Protein AF-A0A9X2YWJ7-F1 (afdb_monomer_lite)

Sequence (138 aa):
MFVALGVEVVLASLAFVYVRRLLALRALPGAEELNSYQKALRKLRKNEPMTDDEVNLARRIIDIRRSPLAYTVPLAFMTMGIFYVLGSLEYLHGHQASERTFLGFIPMFTATNLIIQMRKTARLKKRLPKQAALQPVA

Organism: NCBI:txid368477

Foldseek 3Di:
DVVLVVLLVVLVVLLVVLVVVVVPDDDAPQNPDDCLLVVLLVCLVVVHADDPSSLVSLVVLLVSLPDPSNLSVLVSLQSQLVCQLVVQVVVCVPPDDDPSSNPSVVSNVVSVVSNVVSVVSNVSVVSSVVNVVPDPDD

Radius of gyration: 20.08 Å; chains: 1; bounding box: 50×25×56 Å

Structure (mmCIF, N/CA/C/O backbone):
data_AF-A0A9X2YWJ7-F1
#
_entry.id   AF-A0A9X2YWJ7-F1
#
loop_
_atom_site.group_PDB
_atom_site.id
_atom_site.type_symbol
_atom_site.label_atom_id
_atom_site.label_alt_id
_atom_site.label_comp_id
_atom_site.label_asym_id
_atom_site.label_entity_id
_atom_site.label_seq_id
_atom_site.pdbx_PDB_ins_code
_atom_site.Cartn_x
_atom_site.Cartn_y
_atom_site.Cartn_z
_atom_site.occupancy
_atom_site.B_iso_or_equiv
_atom_site.auth_seq_id
_atom_site.auth_comp_id
_atom_site.auth_asym_id
_atom_site.auth_atom_id
_atom_site.pdbx_PDB_model_num
ATOM 1 N N . MET A 1 1 ? 12.544 -8.608 -20.339 1.00 71.31 1 MET A N 1
ATOM 2 C CA . MET A 1 1 ? 11.217 -8.010 -20.638 1.00 71.31 1 MET A CA 1
ATOM 3 C C . MET A 1 1 ? 10.023 -8.897 -20.245 1.00 71.31 1 MET A C 1
ATOM 5 O O . MET A 1 1 ? 9.182 -8.431 -19.489 1.00 71.31 1 MET A O 1
ATOM 9 N N . PHE A 1 2 ? 9.932 -10.167 -20.666 1.00 83.69 2 PHE A N 1
ATOM 10 C CA . PHE A 1 2 ? 8.768 -11.027 -20.350 1.00 83.69 2 PHE A CA 1
ATOM 11 C C . PHE A 1 2 ? 8.549 -11.317 -18.857 1.00 83.69 2 PHE A C 1
ATOM 13 O O . PHE A 1 2 ? 7.410 -11.359 -18.405 1.00 83.69 2 PHE A O 1
ATOM 20 N N . VAL A 1 3 ? 9.623 -11.457 -18.074 1.00 86.19 3 VAL A N 1
ATOM 21 C CA . VAL A 1 3 ? 9.522 -11.625 -16.612 1.00 86.19 3 VAL A CA 1
ATOM 22 C C . VAL A 1 3 ? 8.875 -10.400 -15.962 1.00 86.19 3 VAL A C 1
ATOM 24 O O . VAL A 1 3 ? 7.996 -10.547 -15.120 1.00 86.19 3 VAL A O 1
ATOM 27 N N . ALA A 1 4 ? 9.260 -9.198 -16.399 1.00 86.25 4 ALA A N 1
ATOM 28 C CA . ALA A 1 4 ? 8.686 -7.949 -15.907 1.00 86.25 4 ALA A CA 1
ATOM 29 C C . ALA A 1 4 ? 7.185 -7.864 -16.200 1.00 86.25 4 ALA A C 1
ATOM 31 O O . ALA A 1 4 ? 6.395 -7.602 -15.298 1.00 86.25 4 ALA A O 1
ATOM 32 N N . LEU A 1 5 ? 6.796 -8.179 -17.440 1.00 90.19 5 LEU A N 1
ATOM 33 C CA . LEU A 1 5 ? 5.394 -8.260 -17.845 1.00 90.19 5 LEU A CA 1
ATOM 34 C C . LEU A 1 5 ? 4.619 -9.269 -16.983 1.00 90.19 5 LEU A C 1
ATOM 36 O O . LEU A 1 5 ? 3.547 -8.950 -16.481 1.00 90.19 5 LEU A O 1
ATOM 40 N N . GLY A 1 6 ? 5.167 -10.471 -16.785 1.00 94.62 6 GLY A N 1
ATOM 41 C CA . GLY A 1 6 ? 4.528 -11.517 -15.986 1.00 94.62 6 GLY A CA 1
ATOM 42 C C . GLY A 1 6 ? 4.296 -11.092 -14.535 1.00 94.62 6 GLY A C 1
ATOM 43 O O . GLY A 1 6 ? 3.194 -11.261 -14.015 1.00 94.62 6 GLY A O 1
ATOM 44 N N . VAL A 1 7 ? 5.302 -10.483 -13.898 1.00 94.12 7 VAL A N 1
ATOM 45 C CA . VAL A 1 7 ? 5.178 -9.937 -12.536 1.00 94.12 7 VAL A CA 1
ATOM 46 C C . VAL A 1 7 ? 4.097 -8.860 -12.480 1.00 94.12 7 VAL A C 1
ATOM 48 O O . VAL A 1 7 ? 3.239 -8.901 -11.598 1.00 94.12 7 VAL A O 1
ATOM 51 N N . GLU A 1 8 ? 4.096 -7.933 -13.437 1.00 93.50 8 GLU A N 1
ATOM 52 C CA . GLU A 1 8 ? 3.146 -6.822 -13.456 1.00 93.50 8 GLU A CA 1
ATOM 53 C C . GLU A 1 8 ? 1.705 -7.304 -13.664 1.00 93.50 8 GLU A C 1
ATOM 55 O O . GLU A 1 8 ? 0.801 -6.875 -12.951 1.00 93.50 8 GLU A O 1
ATOM 60 N N . VAL A 1 9 ? 1.482 -8.274 -14.557 1.00 95.69 9 VAL A N 1
ATOM 61 C CA . VAL A 1 9 ? 0.160 -8.885 -14.773 1.00 95.69 9 VAL A CA 1
ATOM 62 C C . VAL A 1 9 ? -0.352 -9.562 -13.502 1.00 95.69 9 VAL A C 1
ATOM 64 O O . VAL A 1 9 ? -1.527 -9.410 -13.153 1.00 95.69 9 VAL A O 1
ATOM 67 N N . VAL A 1 10 ? 0.509 -10.278 -12.775 1.00 96.69 10 VAL A N 1
ATOM 68 C CA . VAL A 1 10 ? 0.134 -10.917 -11.505 1.00 96.69 10 VAL A CA 1
ATOM 69 C C . VAL A 1 10 ? -0.226 -9.863 -10.455 1.00 96.69 10 VAL A C 1
ATOM 71 O O . VAL A 1 10 ? -1.282 -9.961 -9.826 1.00 96.69 10 VAL A O 1
ATOM 74 N N . LEU A 1 11 ? 0.603 -8.830 -10.282 1.00 95.88 11 LEU A N 1
ATOM 75 C CA . LEU A 1 11 ? 0.350 -7.761 -9.312 1.00 95.88 11 LEU A CA 1
ATOM 76 C C . LEU A 1 11 ? -0.925 -6.980 -9.640 1.00 95.88 11 LEU A C 1
ATOM 78 O O . LEU A 1 11 ? -1.750 -6.769 -8.747 1.00 95.88 11 LEU A O 1
ATOM 82 N N . ALA A 1 12 ? -1.128 -6.628 -10.911 1.00 93.38 12 ALA A N 1
ATOM 83 C CA . ALA A 1 12 ? -2.327 -5.956 -11.395 1.00 93.38 12 ALA A CA 1
ATOM 84 C C . ALA A 1 12 ? -3.582 -6.812 -11.179 1.00 93.38 12 ALA A C 1
ATOM 86 O O . ALA A 1 12 ? -4.596 -6.306 -10.698 1.00 93.38 12 ALA A O 1
ATOM 87 N N . SER A 1 13 ? -3.510 -8.120 -11.441 1.00 96.50 13 SER A N 1
ATOM 88 C CA . SER A 1 13 ? -4.626 -9.047 -11.207 1.00 96.50 13 SER A CA 1
ATOM 89 C C . SER A 1 13 ? -4.993 -9.128 -9.724 1.00 96.50 13 SER A C 1
ATOM 91 O O . SER A 1 13 ? -6.165 -9.027 -9.354 1.00 96.50 13 SER A O 1
ATOM 93 N N . LEU A 1 14 ? -3.999 -9.246 -8.839 1.00 96.44 14 LEU A N 1
ATOM 94 C CA . LEU A 1 14 ? -4.235 -9.271 -7.394 1.00 96.44 14 LEU A CA 1
ATOM 95 C C . LEU A 1 14 ? -4.768 -7.928 -6.875 1.00 96.44 14 LEU A C 1
ATOM 97 O O . LEU A 1 14 ? -5.662 -7.907 -6.026 1.00 96.44 14 LEU A O 1
ATOM 101 N N . ALA A 1 15 ? -4.250 -6.807 -7.386 1.00 93.31 15 ALA A N 1
ATOM 102 C CA . ALA A 1 15 ? -4.750 -5.467 -7.089 1.00 93.31 15 ALA A CA 1
ATOM 103 C C . ALA A 1 15 ? -6.203 -5.290 -7.549 1.00 93.31 15 ALA A C 1
ATOM 105 O O . ALA A 1 15 ? -7.024 -4.771 -6.795 1.00 93.31 15 ALA A O 1
ATOM 106 N N . PHE A 1 16 ? -6.554 -5.785 -8.736 1.00 94.56 16 PHE A N 1
ATOM 107 C CA . PHE A 1 16 ? -7.921 -5.764 -9.242 1.00 94.56 16 PHE A CA 1
ATOM 108 C C . PHE A 1 16 ? -8.873 -6.536 -8.323 1.00 94.56 16 PHE A C 1
ATOM 110 O O . PHE A 1 16 ? -9.903 -6.004 -7.903 1.00 94.56 16 PHE A O 1
ATOM 117 N N . VAL A 1 17 ? -8.504 -7.759 -7.926 1.00 95.56 17 VAL A N 1
ATOM 118 C CA . VAL A 1 17 ? -9.283 -8.555 -6.963 1.00 95.56 17 VAL A CA 1
ATOM 119 C C . VAL A 1 17 ? -9.430 -7.817 -5.632 1.00 95.56 17 VAL A C 1
ATOM 121 O O . VAL A 1 17 ? -10.519 -7.784 -5.056 1.00 95.56 17 VAL A O 1
ATOM 124 N N . TYR A 1 18 ? -8.358 -7.194 -5.141 1.00 92.94 18 TYR A N 1
ATOM 125 C CA . TYR A 1 18 ? -8.386 -6.409 -3.911 1.00 92.94 18 TYR A CA 1
ATOM 126 C C . TYR A 1 18 ? -9.345 -5.215 -3.998 1.00 92.94 18 TYR A C 1
ATOM 128 O O . TYR A 1 18 ? -10.177 -5.037 -3.108 1.00 92.94 18 TYR A O 1
ATOM 136 N N . VAL A 1 19 ? -9.283 -4.435 -5.079 1.00 92.12 19 VAL A N 1
ATOM 137 C CA . VAL A 1 19 ? -10.173 -3.288 -5.302 1.00 92.12 19 VAL A CA 1
ATOM 138 C C . VAL A 1 19 ? -11.623 -3.747 -5.429 1.00 92.12 19 VAL A C 1
ATOM 140 O O . VAL A 1 19 ? -12.500 -3.163 -4.804 1.00 92.12 19 VAL A O 1
ATOM 143 N N . ARG A 1 20 ? -11.894 -4.841 -6.148 1.00 94.00 20 ARG A N 1
ATOM 144 C CA . ARG A 1 20 ? -13.242 -5.427 -6.238 1.00 94.00 20 ARG A CA 1
ATOM 145 C C . ARG A 1 20 ? -13.789 -5.817 -4.865 1.00 94.00 20 ARG A C 1
ATOM 147 O O . ARG A 1 20 ? -14.935 -5.501 -4.557 1.00 94.00 20 ARG A O 1
ATOM 154 N N . ARG A 1 21 ? -12.966 -6.441 -4.014 1.00 91.56 21 ARG A N 1
ATOM 155 C CA . ARG A 1 21 ? -13.335 -6.742 -2.619 1.00 91.56 21 ARG A CA 1
ATOM 156 C C . ARG A 1 21 ? -13.592 -5.469 -1.8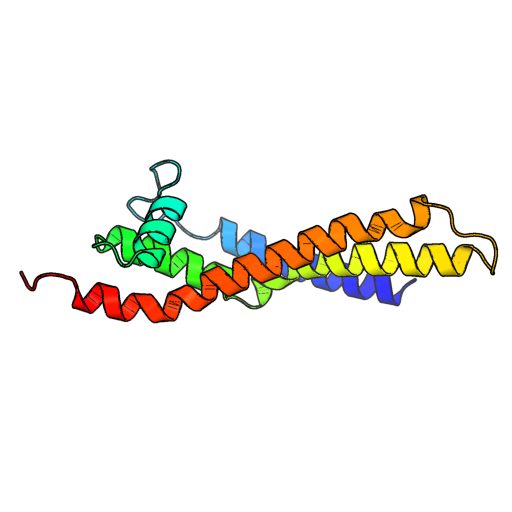13 1.00 91.56 21 ARG A C 1
ATOM 158 O O . ARG A 1 21 ? -14.513 -5.447 -1.005 1.00 91.56 21 ARG A O 1
ATOM 165 N N . LEU A 1 22 ? -12.806 -4.418 -2.044 1.00 89.19 22 LEU A N 1
ATOM 166 C CA . LEU A 1 22 ? -12.968 -3.128 -1.378 1.00 89.19 22 LEU A CA 1
ATOM 167 C C . LEU A 1 22 ? -14.252 -2.402 -1.797 1.00 89.19 22 LEU A C 1
ATOM 169 O O . LEU A 1 22 ? -14.880 -1.760 -0.967 1.00 89.19 22 LEU A O 1
ATOM 173 N N . LEU A 1 23 ? -14.663 -2.525 -3.057 1.00 89.38 23 LEU A N 1
ATOM 174 C CA . LEU A 1 23 ? -15.910 -1.943 -3.558 1.00 89.38 23 LEU A CA 1
ATOM 175 C C . LEU A 1 23 ? -17.149 -2.723 -3.096 1.00 89.38 23 LEU A C 1
ATOM 177 O O . LEU A 1 23 ? -18.208 -2.137 -2.916 1.00 89.38 23 LEU A O 1
ATOM 181 N N . ALA A 1 24 ? -17.019 -4.031 -2.862 1.00 89.44 24 ALA A N 1
ATOM 182 C CA . ALA A 1 24 ? -18.101 -4.867 -2.336 1.00 89.44 24 ALA A CA 1
ATOM 183 C C . ALA A 1 24 ? -18.347 -4.683 -0.821 1.00 89.44 24 ALA A C 1
ATOM 185 O O . ALA A 1 24 ? -19.307 -5.216 -0.265 1.00 89.44 24 ALA A O 1
ATOM 186 N N . LEU A 1 25 ? -17.470 -3.959 -0.126 1.00 85.50 25 LEU A N 1
ATOM 187 C CA . LEU A 1 25 ? -17.546 -3.738 1.314 1.00 85.50 25 LEU A CA 1
ATOM 188 C C . LEU A 1 25 ? -18.679 -2.746 1.652 1.00 85.50 25 LEU A C 1
ATOM 190 O O . LEU A 1 25 ? -18.585 -1.557 1.369 1.00 85.50 25 LEU A O 1
ATOM 194 N N . ARG A 1 26 ? -19.723 -3.218 2.349 1.00 79.88 26 ARG A N 1
ATOM 195 C CA . ARG A 1 26 ? -20.898 -2.419 2.769 1.00 79.88 26 ARG A CA 1
ATOM 196 C C . ARG A 1 26 ? -20.521 -1.161 3.570 1.00 79.88 26 ARG A C 1
ATOM 198 O O . ARG A 1 26 ? -19.595 -1.219 4.375 1.00 79.88 26 ARG A O 1
ATOM 205 N N . ALA A 1 27 ? -21.205 -0.032 3.398 1.00 74.00 27 ALA A N 1
ATOM 206 C CA . ALA A 1 27 ? -20.966 1.145 4.241 1.00 74.00 27 ALA A CA 1
ATOM 207 C C . ALA A 1 27 ? -21.246 0.821 5.726 1.00 74.00 27 ALA A C 1
ATOM 209 O O . ALA A 1 27 ? -22.190 0.091 6.030 1.00 74.00 27 ALA A O 1
ATOM 210 N N . LEU A 1 28 ? -20.392 1.305 6.634 1.00 74.06 28 LEU A N 1
ATOM 211 C CA . LEU A 1 28 ? -20.628 1.199 8.080 1.00 74.06 28 LEU A CA 1
ATOM 212 C C . LEU A 1 28 ? -21.486 2.387 8.552 1.00 74.06 28 LEU A C 1
ATOM 214 O O . LEU A 1 28 ? -21.349 3.467 7.973 1.00 74.06 28 LEU A O 1
ATOM 218 N N . PRO A 1 29 ? -22.289 2.231 9.620 1.00 67.38 29 PRO A N 1
ATOM 219 C CA . PRO A 1 29 ? -22.915 3.363 10.305 1.00 67.38 29 PRO A CA 1
ATOM 220 C C . PRO A 1 29 ? -21.865 4.426 10.673 1.00 67.38 29 PRO A C 1
ATOM 222 O O . P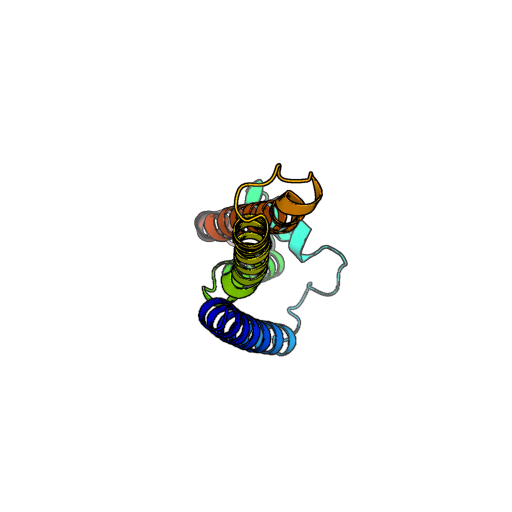RO A 1 29 ? -20.751 4.086 11.077 1.00 67.38 29 PRO A O 1
ATOM 225 N N . GLY A 1 30 ? -22.176 5.706 10.450 1.00 63.81 30 GLY A N 1
ATOM 226 C CA . GLY A 1 30 ? -21.247 6.821 10.692 1.00 63.81 30 GLY A CA 1
ATOM 227 C C . GLY A 1 30 ? -20.159 7.027 9.623 1.00 63.81 30 GLY A C 1
ATOM 228 O O . GLY A 1 30 ? -19.358 7.953 9.738 1.00 63.81 30 GLY A O 1
ATOM 229 N N . ALA A 1 31 ? -20.121 6.210 8.561 1.00 67.44 31 ALA A N 1
ATOM 230 C CA . ALA A 1 31 ? -19.211 6.411 7.425 1.00 67.44 31 ALA A CA 1
ATOM 231 C C . ALA A 1 31 ? -19.668 7.518 6.451 1.00 67.44 31 ALA A C 1
ATOM 233 O O . ALA A 1 31 ? -18.906 7.886 5.558 1.00 67.44 31 ALA A O 1
ATOM 234 N N . GLU A 1 32 ? -20.894 8.021 6.611 1.00 69.75 32 GLU A N 1
ATOM 235 C CA . GLU A 1 32 ? -21.536 9.012 5.735 1.00 69.75 32 GLU A CA 1
ATOM 236 C C . GLU A 1 32 ? -20.935 10.416 5.892 1.00 69.75 32 GLU A C 1
ATOM 238 O O . GLU A 1 32 ? -20.898 11.186 4.933 1.00 69.75 32 GLU A O 1
ATOM 243 N N . GLU A 1 33 ? -20.389 10.735 7.071 1.00 74.44 33 GLU A N 1
ATOM 244 C CA . GLU A 1 33 ? -19.667 11.988 7.275 1.00 74.44 33 GLU A CA 1
ATOM 245 C C . GLU A 1 33 ? -18.344 11.997 6.500 1.00 74.44 33 GLU A C 1
ATOM 247 O O . GLU A 1 33 ? -17.497 11.097 6.622 1.00 74.44 33 GLU A O 1
ATOM 252 N N . LEU A 1 34 ? -18.122 13.082 5.755 1.00 67.69 34 LEU A N 1
ATOM 253 C CA . LEU A 1 34 ? -16.856 13.351 5.087 1.00 67.69 34 LEU A CA 1
ATOM 254 C C . LEU A 1 34 ? -15.720 13.329 6.128 1.00 67.69 34 LEU A C 1
ATOM 256 O O . LEU A 1 34 ? -15.765 14.030 7.135 1.00 67.69 34 LEU A O 1
ATOM 260 N N . ASN A 1 35 ? -14.674 12.541 5.878 1.00 78.88 35 ASN A N 1
ATOM 261 C CA . ASN A 1 35 ? -13.518 12.361 6.772 1.00 78.88 35 ASN A CA 1
ATOM 262 C C . ASN A 1 35 ? -13.772 11.604 8.093 1.00 78.88 35 ASN A C 1
ATOM 264 O O . ASN A 1 35 ? -12.847 11.532 8.910 1.00 78.88 35 ASN A O 1
ATOM 268 N N . SER A 1 36 ? -14.933 1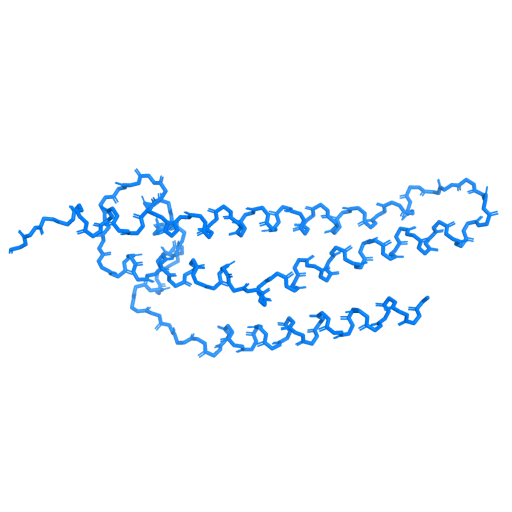0.971 8.292 1.00 83.19 36 SER A N 1
ATOM 269 C CA . SER A 1 36 ? -15.238 10.099 9.450 1.00 83.19 36 SER A CA 1
ATOM 270 C C . SER A 1 36 ? -14.095 9.123 9.776 1.00 83.19 36 SER A C 1
ATOM 272 O O . SER A 1 36 ? -13.562 9.075 10.887 1.00 83.19 36 SER A O 1
ATOM 274 N N . TYR A 1 37 ? -13.607 8.433 8.749 1.00 84.38 37 TYR A N 1
ATOM 275 C CA . TYR A 1 37 ? -12.465 7.524 8.800 1.00 84.38 37 TYR A CA 1
ATOM 276 C C . TYR A 1 37 ? -11.152 8.182 9.264 1.00 84.38 37 TYR A C 1
ATOM 278 O O . TYR A 1 37 ? -10.400 7.604 10.054 1.00 84.38 37 TYR A O 1
ATOM 286 N N . GLN A 1 38 ? -10.852 9.397 8.797 1.00 86.56 38 GLN A N 1
ATOM 287 C CA . GLN A 1 38 ? -9.636 10.118 9.192 1.00 86.56 38 GLN A CA 1
ATOM 288 C C . GLN A 1 38 ? -9.732 10.631 10.633 1.00 86.56 38 GLN A C 1
ATOM 290 O O . GLN A 1 38 ? -8.752 10.549 11.380 1.00 86.56 38 GLN A O 1
ATOM 295 N N . LYS A 1 39 ? -10.914 11.116 11.033 1.00 88.69 39 LYS A N 1
ATOM 296 C CA . LYS A 1 39 ? -11.217 11.570 12.394 1.00 88.69 39 LYS A CA 1
ATOM 297 C C . LYS A 1 39 ? -11.060 10.423 13.390 1.00 88.69 39 LYS A C 1
ATOM 299 O O . LYS A 1 39 ? -10.306 10.567 14.351 1.00 88.69 39 LYS A O 1
ATOM 304 N N . ALA A 1 40 ? -11.640 9.259 13.094 1.00 89.31 40 ALA A N 1
ATOM 305 C CA . ALA A 1 40 ? -11.505 8.058 13.913 1.00 89.31 40 ALA A CA 1
ATOM 306 C C . ALA A 1 40 ? -10.035 7.618 14.065 1.00 89.31 40 ALA A C 1
ATOM 308 O O . ALA A 1 40 ? -9.561 7.376 15.175 1.00 89.31 40 ALA A O 1
ATOM 309 N N . LEU A 1 41 ? -9.252 7.599 12.975 1.00 91.06 41 LEU A N 1
ATOM 310 C CA . LEU A 1 41 ? -7.819 7.280 13.055 1.00 91.06 41 LEU A CA 1
ATOM 311 C C . LEU A 1 41 ? -7.009 8.319 13.840 1.00 91.06 41 LEU A C 1
ATOM 313 O O . LEU A 1 41 ? -6.038 7.958 14.509 1.00 91.06 41 LEU A O 1
ATOM 317 N N . ARG A 1 42 ? -7.366 9.605 13.751 1.00 91.25 42 ARG A N 1
ATOM 318 C CA . ARG A 1 42 ? -6.712 10.680 14.509 1.00 91.25 42 ARG A CA 1
ATOM 319 C C . ARG A 1 42 ? -6.993 10.542 16.003 1.00 91.25 42 ARG A C 1
ATOM 321 O O . ARG A 1 42 ? -6.032 10.580 16.771 1.00 91.25 42 ARG A O 1
ATOM 328 N N . LYS A 1 43 ? -8.253 10.321 16.390 1.00 88.88 43 LYS A N 1
ATOM 329 C CA . LYS A 1 43 ? -8.647 10.054 17.781 1.00 88.88 43 LYS A CA 1
ATOM 330 C C . LYS A 1 43 ? -7.913 8.833 18.335 1.00 88.88 43 LYS A C 1
ATOM 332 O O . LYS A 1 43 ? -7.212 8.937 19.341 1.00 88.88 43 LYS A O 1
ATOM 337 N N . LEU A 1 44 ? -7.905 7.727 17.584 1.00 91.31 44 LEU A N 1
ATOM 338 C CA . LEU A 1 44 ? -7.182 6.505 17.954 1.00 91.31 44 LEU A CA 1
ATOM 339 C C . LEU A 1 44 ? -5.664 6.733 18.093 1.00 91.31 44 LEU A C 1
ATOM 341 O O . LEU A 1 44 ? -5.000 6.154 18.957 1.00 91.31 44 LEU A O 1
ATOM 345 N N . ARG A 1 45 ? -5.075 7.598 17.257 1.00 89.00 45 ARG A N 1
ATOM 346 C CA . ARG A 1 45 ? -3.655 7.977 17.356 1.00 89.00 45 ARG A CA 1
ATOM 347 C C . ARG A 1 45 ? -3.365 8.859 18.573 1.00 89.00 45 ARG A C 1
ATOM 349 O O . ARG A 1 45 ? -2.244 8.823 19.076 1.00 89.00 45 ARG A O 1
ATOM 356 N N . LYS A 1 46 ? -4.328 9.634 19.052 1.00 89.69 46 LYS A N 1
ATOM 357 C CA . LYS A 1 46 ? -4.166 10.470 20.247 1.00 89.69 46 LYS A CA 1
ATOM 358 C C . LYS A 1 46 ? -4.618 9.783 21.539 1.00 89.69 46 LYS A C 1
ATOM 360 O O . LYS A 1 46 ? -4.315 10.278 22.613 1.00 89.69 46 LYS A O 1
ATOM 365 N N . ASN A 1 47 ? -5.230 8.603 21.434 1.00 84.81 47 ASN A N 1
ATOM 366 C CA . ASN A 1 47 ? -5.928 7.928 22.530 1.00 84.81 47 ASN A CA 1
ATOM 367 C C . ASN A 1 47 ? -7.047 8.791 23.140 1.00 84.81 47 ASN A C 1
ATOM 369 O O . ASN A 1 47 ? -7.298 8.711 24.336 1.00 84.81 47 ASN A O 1
ATOM 373 N N . GLU A 1 48 ? -7.694 9.616 22.318 1.00 86.31 48 GLU A N 1
ATOM 374 C CA . GLU A 1 48 ? -8.897 10.350 22.720 1.00 86.31 48 GLU A CA 1
ATOM 375 C C . GLU A 1 48 ? -10.068 9.364 22.898 1.00 86.31 48 GLU A C 1
ATOM 377 O O . GLU A 1 48 ? -10.045 8.313 22.251 1.00 86.31 48 GLU A O 1
ATOM 382 N N . PRO A 1 49 ? -11.068 9.674 23.744 1.00 83.31 49 PRO A N 1
ATOM 383 C CA . PRO A 1 49 ? -12.269 8.853 23.880 1.00 83.31 49 PRO A CA 1
ATOM 384 C C . PRO A 1 49 ? -13.032 8.782 22.548 1.00 83.31 49 PRO A C 1
ATOM 386 O O . PRO A 1 49 ? -13.181 9.783 21.836 1.00 83.31 49 PRO A O 1
ATOM 389 N N . MET A 1 50 ? -13.488 7.580 22.203 1.00 84.88 50 MET A N 1
ATOM 390 C CA . MET A 1 50 ? -14.154 7.259 20.939 1.00 84.88 50 MET A CA 1
ATOM 391 C C . MET A 1 50 ? -15.465 6.525 21.204 1.00 84.88 50 MET A C 1
ATOM 393 O O . MET A 1 50 ? -15.550 5.739 22.146 1.00 84.88 50 MET A O 1
ATOM 397 N N . THR A 1 51 ? -16.461 6.751 20.351 1.00 86.38 51 THR A N 1
ATOM 398 C CA . THR A 1 51 ? -17.697 5.953 20.359 1.00 86.38 51 THR A CA 1
ATOM 399 C C . THR A 1 51 ? -17.466 4.581 19.720 1.00 86.38 51 THR A C 1
ATOM 401 O O . THR A 1 51 ? -16.489 4.386 18.987 1.00 86.38 51 THR A O 1
ATOM 404 N N . ASP A 1 52 ? -18.368 3.624 19.951 1.00 85.31 52 ASP A N 1
ATOM 405 C CA . ASP A 1 52 ? -18.269 2.282 19.358 1.00 85.31 52 ASP A CA 1
ATOM 406 C C . ASP A 1 52 ? -18.245 2.314 17.825 1.00 85.31 52 ASP A C 1
ATOM 408 O O . ASP A 1 52 ? -17.454 1.604 17.195 1.00 85.31 52 ASP A O 1
ATOM 412 N N . ASP A 1 53 ? -19.028 3.203 17.212 1.00 85.81 53 ASP A N 1
ATOM 413 C CA . ASP A 1 53 ? -19.019 3.418 15.763 1.00 85.81 53 ASP A CA 1
ATOM 414 C C . ASP A 1 53 ? -17.649 3.896 15.271 1.00 85.81 53 ASP A C 1
A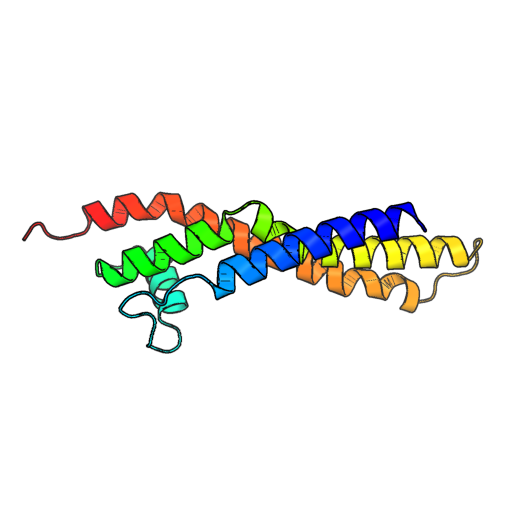TOM 416 O O . ASP A 1 53 ? -17.100 3.355 14.308 1.00 85.81 53 ASP A O 1
ATOM 420 N N . GLU A 1 54 ? -17.027 4.854 15.966 1.00 86.50 54 GLU A N 1
ATOM 421 C CA . GLU A 1 54 ? -15.690 5.346 15.623 1.00 86.50 54 GLU A CA 1
ATOM 422 C C . GLU A 1 54 ? -14.621 4.249 15.774 1.00 86.50 54 GLU A C 1
ATOM 424 O O . GLU A 1 54 ? -13.701 4.151 14.951 1.00 86.50 54 GLU A O 1
ATOM 429 N N . VAL A 1 55 ? -14.739 3.389 16.791 1.00 89.06 55 VAL A N 1
ATOM 430 C CA . VAL A 1 55 ? -13.848 2.234 16.983 1.00 89.06 55 VAL A CA 1
ATOM 431 C C . VAL A 1 55 ? -14.020 1.220 15.849 1.00 89.06 55 VAL A C 1
ATOM 433 O O . VAL A 1 55 ? -13.019 0.729 15.313 1.00 89.06 55 VAL A O 1
ATOM 436 N N . ASN A 1 56 ? -15.256 0.939 15.435 1.00 89.12 56 ASN A N 1
ATOM 437 C CA . ASN A 1 56 ? -15.565 0.034 14.327 1.00 89.12 56 ASN A CA 1
ATOM 438 C C . ASN A 1 56 ? -15.059 0.577 12.983 1.00 89.12 56 ASN A C 1
ATOM 440 O O . ASN A 1 56 ? -14.429 -0.159 12.213 1.00 89.12 56 ASN A O 1
ATOM 444 N N . LEU A 1 57 ? -15.232 1.879 12.730 1.00 88.62 57 LEU A N 1
ATOM 445 C CA . LEU A 1 57 ? -14.678 2.566 11.561 1.00 88.62 57 LEU A CA 1
ATOM 446 C C . LEU A 1 57 ? -13.147 2.459 11.529 1.00 88.62 57 LEU A C 1
ATOM 448 O O . LEU A 1 57 ? -12.572 2.072 10.506 1.00 88.62 57 LEU A O 1
ATOM 452 N N . ALA A 1 58 ? -12.471 2.743 12.648 1.00 91.00 58 ALA A N 1
ATOM 453 C CA . ALA A 1 58 ? -11.016 2.652 12.734 1.00 91.00 58 ALA A CA 1
ATOM 454 C C . ALA A 1 58 ? -10.514 1.211 12.551 1.00 91.00 58 ALA A C 1
ATOM 456 O O . ALA A 1 58 ? -9.557 0.981 11.804 1.00 91.00 58 ALA A O 1
ATOM 457 N N . ARG A 1 59 ? -11.174 0.232 13.186 1.00 91.75 59 ARG A N 1
ATOM 458 C CA . ARG A 1 59 ? -10.860 -1.196 13.047 1.00 91.75 59 ARG A CA 1
ATOM 459 C C . ARG A 1 59 ? -10.956 -1.639 11.592 1.00 91.75 59 ARG A C 1
ATOM 461 O O . ARG A 1 59 ? -10.019 -2.256 11.090 1.00 91.75 59 ARG A O 1
ATOM 468 N N . ARG A 1 60 ? -12.017 -1.242 10.888 1.00 90.38 60 ARG A N 1
ATOM 469 C CA . ARG A 1 60 ? -12.205 -1.592 9.480 1.00 90.38 60 ARG A CA 1
ATOM 470 C C . ARG A 1 60 ? -11.077 -1.081 8.589 1.00 90.38 60 ARG A C 1
ATOM 472 O O . ARG A 1 60 ? -10.540 -1.854 7.798 1.00 90.38 60 ARG A O 1
ATOM 479 N N . ILE A 1 61 ? -10.675 0.188 8.719 1.00 90.69 61 ILE A N 1
ATOM 480 C CA . ILE A 1 61 ? -9.547 0.713 7.928 1.00 90.69 61 ILE A CA 1
ATOM 481 C C . ILE A 1 61 ? -8.259 -0.042 8.257 1.00 90.69 61 ILE A C 1
ATOM 483 O O . ILE A 1 61 ? -7.473 -0.341 7.358 1.00 90.69 61 ILE A O 1
ATOM 487 N N . ILE A 1 62 ? -8.015 -0.326 9.538 1.00 92.94 62 ILE A N 1
ATOM 488 C CA . ILE A 1 62 ? -6.826 -1.058 9.980 1.00 92.94 62 ILE A CA 1
ATOM 489 C C . ILE A 1 62 ? -6.791 -2.445 9.339 1.00 92.94 62 ILE A C 1
ATOM 491 O O . ILE A 1 62 ? -5.744 -2.831 8.819 1.00 92.94 62 ILE A O 1
ATOM 495 N N . ASP A 1 63 ? -7.912 -3.164 9.325 1.00 91.88 63 ASP A N 1
ATOM 496 C CA . ASP A 1 63 ? -7.999 -4.497 8.730 1.00 91.88 63 ASP A CA 1
ATOM 497 C C . ASP A 1 63 ? -7.804 -4.455 7.208 1.00 91.88 63 ASP A C 1
ATOM 499 O O . ASP A 1 63 ? -7.013 -5.235 6.673 1.00 91.88 63 ASP A O 1
ATOM 503 N N . ILE A 1 64 ? -8.399 -3.470 6.523 1.00 91.06 64 ILE A N 1
ATOM 504 C CA . ILE A 1 64 ? -8.168 -3.215 5.090 1.00 91.06 64 ILE A CA 1
ATOM 505 C C . ILE A 1 64 ? -6.673 -2.977 4.820 1.00 91.06 64 ILE A C 1
ATOM 507 O O . ILE A 1 64 ? -6.070 -3.646 3.985 1.00 91.06 64 ILE A O 1
ATOM 511 N N . ARG A 1 65 ? -6.037 -2.063 5.564 1.00 91.25 65 ARG A N 1
ATOM 512 C CA . ARG A 1 65 ? -4.623 -1.669 5.383 1.00 91.25 65 ARG A CA 1
ATOM 513 C C . ARG A 1 65 ? -3.627 -2.754 5.804 1.00 91.25 65 ARG A C 1
ATOM 515 O O . ARG A 1 65 ? -2.461 -2.694 5.412 1.00 91.25 65 ARG A O 1
ATOM 522 N N . ARG A 1 66 ? -4.050 -3.712 6.631 1.00 93.06 66 ARG A N 1
ATOM 523 C CA . ARG A 1 66 ? -3.226 -4.834 7.105 1.00 93.06 66 ARG A CA 1
ATOM 524 C C . ARG A 1 66 ? -3.288 -6.042 6.171 1.00 93.06 66 ARG A C 1
ATOM 526 O O . ARG A 1 66 ? -2.407 -6.894 6.258 1.00 93.06 66 ARG A O 1
ATOM 533 N N . SER A 1 67 ? -4.284 -6.106 5.289 1.00 92.88 67 SER A N 1
ATOM 534 C CA . SER A 1 67 ? -4.395 -7.161 4.284 1.00 92.88 67 SER A CA 1
ATOM 535 C C . SER A 1 67 ? -3.132 -7.232 3.411 1.00 92.88 67 SER A C 1
ATOM 537 O O . SER A 1 67 ? -2.712 -6.199 2.885 1.00 92.88 67 SER A O 1
ATOM 539 N N . PRO A 1 68 ? -2.535 -8.421 3.195 1.00 91.94 68 PRO A N 1
ATOM 540 C CA . PRO A 1 68 ? -1.406 -8.586 2.276 1.00 91.94 68 PRO A CA 1
ATOM 541 C C . PRO A 1 68 ? -1.729 -8.113 0.855 1.00 91.94 68 PRO A C 1
ATOM 543 O O . PRO A 1 68 ? -0.901 -7.476 0.210 1.00 91.94 68 PRO A O 1
ATOM 546 N N . LEU A 1 69 ? -2.969 -8.335 0.406 1.00 93.75 69 LEU A N 1
ATOM 547 C CA . LEU A 1 69 ? -3.449 -7.882 -0.900 1.00 93.75 69 LEU A CA 1
ATOM 548 C C . LEU A 1 69 ? -3.430 -6.358 -1.044 1.00 93.75 69 LEU A C 1
ATOM 550 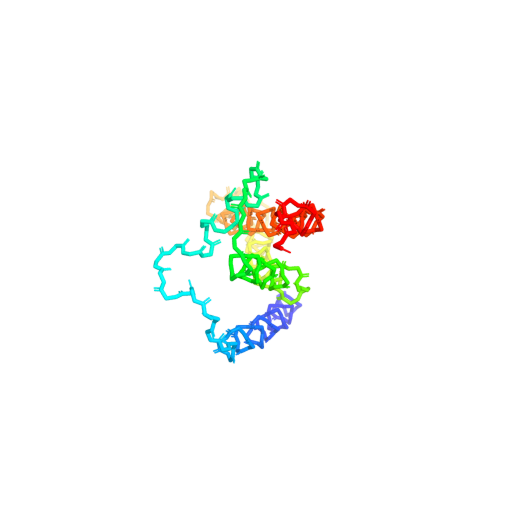O O . LEU A 1 69 ? -3.325 -5.854 -2.151 1.00 93.75 69 LEU A O 1
ATOM 554 N N . ALA A 1 70 ? -3.486 -5.605 0.054 1.00 93.06 70 ALA A N 1
ATOM 555 C CA . ALA A 1 70 ? -3.420 -4.153 -0.022 1.00 93.06 70 ALA A CA 1
ATOM 556 C C . ALA A 1 70 ? -2.041 -3.661 -0.507 1.00 93.06 70 ALA A C 1
ATOM 558 O O . ALA A 1 70 ? -1.937 -2.559 -1.044 1.00 93.06 70 ALA A O 1
ATOM 559 N N . TYR A 1 71 ? -0.988 -4.469 -0.335 1.00 95.31 71 TYR A N 1
ATOM 560 C CA . TYR A 1 71 ? 0.375 -4.130 -0.745 1.00 95.31 71 TYR A CA 1
ATOM 561 C C . TYR A 1 71 ? 0.653 -4.406 -2.225 1.00 95.31 71 TYR A C 1
ATOM 563 O O . TYR A 1 71 ? 1.681 -3.959 -2.723 1.00 95.31 71 TYR A O 1
ATOM 571 N N . THR A 1 72 ? -0.245 -5.077 -2.952 1.00 95.12 72 THR A N 1
ATOM 572 C CA . THR A 1 72 ? -0.043 -5.347 -4.386 1.00 95.12 72 THR A CA 1
ATOM 573 C C . THR A 1 72 ? -0.094 -4.065 -5.211 1.00 95.12 72 THR A C 1
ATOM 575 O O . THR A 1 72 ? 0.673 -3.928 -6.153 1.00 95.12 72 THR A O 1
ATOM 578 N N . VAL A 1 73 ? -0.912 -3.088 -4.800 1.00 92.06 73 VAL A N 1
ATOM 579 C CA . VAL A 1 73 ? -1.003 -1.765 -5.438 1.00 92.06 73 VAL A CA 1
ATOM 580 C C . VAL A 1 73 ? 0.321 -0.989 -5.352 1.00 92.06 73 VAL A C 1
ATOM 582 O O . VAL A 1 73 ? 0.868 -0.649 -6.397 1.00 92.06 73 VAL A O 1
ATOM 585 N N . PRO A 1 74 ? 0.893 -0.698 -4.162 1.00 94.75 74 PRO A N 1
ATOM 586 C CA . PRO A 1 74 ? 2.199 -0.047 -4.104 1.00 94.75 74 PRO A CA 1
ATOM 587 C C . PRO A 1 74 ? 3.310 -0.902 -4.715 1.00 94.75 74 PRO A C 1
ATOM 589 O O . PRO A 1 74 ? 4.240 -0.345 -5.287 1.00 94.75 74 PRO A O 1
ATOM 592 N N . LEU A 1 75 ? 3.235 -2.233 -4.607 1.00 95.44 75 LEU A N 1
ATOM 593 C CA . LEU A 1 75 ? 4.254 -3.101 -5.189 1.00 95.44 75 LEU A CA 1
ATOM 594 C C . LEU A 1 75 ? 4.257 -3.027 -6.721 1.00 95.44 75 LEU A C 1
ATOM 596 O O . LEU A 1 75 ? 5.341 -2.974 -7.279 1.00 95.44 75 LEU A O 1
ATOM 600 N N . ALA A 1 76 ? 3.092 -2.919 -7.367 1.00 94.12 76 ALA A N 1
ATOM 601 C CA . ALA A 1 76 ? 2.976 -2.685 -8.810 1.00 94.12 76 ALA A CA 1
ATOM 602 C C . ALA A 1 76 ? 3.668 -1.375 -9.232 1.00 94.12 76 ALA A C 1
ATOM 604 O O . ALA A 1 76 ? 4.520 -1.355 -10.114 1.00 94.12 76 ALA A O 1
ATOM 605 N N . PHE A 1 77 ? 3.406 -0.270 -8.521 1.00 93.88 77 PHE A N 1
ATOM 606 C CA . PHE A 1 77 ? 4.106 0.997 -8.787 1.00 93.88 77 PHE A CA 1
ATOM 607 C C . PHE A 1 77 ? 5.624 0.886 -8.588 1.00 93.88 77 PHE A C 1
ATOM 609 O O . PHE A 1 77 ? 6.398 1.465 -9.351 1.00 93.88 77 PHE A O 1
ATOM 616 N N . MET A 1 78 ? 6.056 0.139 -7.569 1.00 95.31 78 MET A N 1
ATOM 617 C CA . MET A 1 78 ? 7.471 -0.108 -7.305 1.00 95.31 78 MET A CA 1
ATOM 618 C C . MET A 1 78 ? 8.120 -0.914 -8.437 1.00 95.31 78 MET A C 1
ATOM 620 O O . MET A 1 78 ? 9.165 -0.508 -8.941 1.00 95.31 78 MET A O 1
ATOM 624 N N . THR A 1 79 ? 7.514 -2.028 -8.857 1.00 94.94 79 THR A N 1
ATOM 625 C CA . THR A 1 79 ? 8.047 -2.890 -9.922 1.00 94.94 79 THR A CA 1
ATOM 626 C C . THR A 1 79 ? 8.081 -2.170 -11.256 1.00 94.94 79 THR A C 1
ATOM 628 O O . THR A 1 79 ? 9.104 -2.214 -11.934 1.00 94.94 79 THR A O 1
ATOM 631 N N . MET A 1 80 ? 7.026 -1.427 -11.591 1.00 92.25 80 MET A N 1
ATOM 632 C CA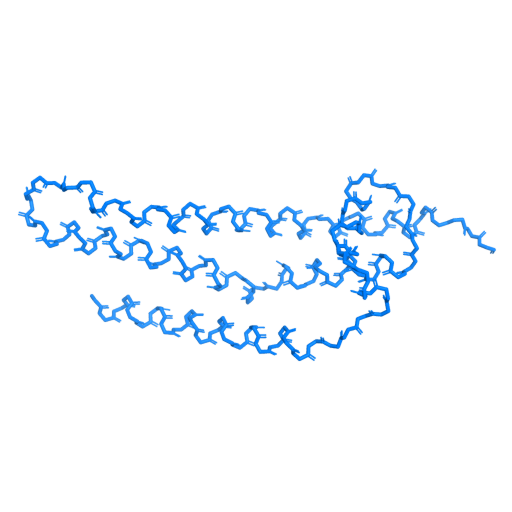 . MET A 1 80 ? 6.976 -0.602 -12.795 1.00 92.25 80 MET A CA 1
ATOM 633 C C . MET A 1 80 ? 8.130 0.414 -12.837 1.00 92.25 80 MET A C 1
ATOM 635 O O . MET A 1 80 ? 8.811 0.531 -13.855 1.00 92.25 80 MET A O 1
ATOM 639 N N . GLY A 1 81 ? 8.402 1.103 -11.722 1.00 92.69 81 GLY A N 1
ATOM 640 C CA . GLY A 1 81 ? 9.522 2.041 -11.618 1.00 92.69 81 GLY A CA 1
ATOM 641 C C . GLY A 1 81 ? 10.889 1.367 -11.758 1.00 92.69 81 GLY A C 1
ATOM 642 O O . GLY A 1 81 ? 11.730 1.843 -12.520 1.00 92.69 81 GLY A O 1
ATOM 643 N N . ILE A 1 82 ? 11.090 0.226 -11.090 1.00 93.44 82 ILE A N 1
ATOM 644 C CA . ILE A 1 82 ? 12.331 -0.557 -11.178 1.00 93.44 82 ILE A CA 1
ATOM 645 C C . ILE A 1 82 ? 12.580 -1.013 -12.618 1.00 93.44 82 ILE A C 1
ATOM 647 O O . ILE A 1 82 ? 13.669 -0.800 -13.148 1.00 93.44 82 ILE A O 1
ATOM 651 N N . PHE A 1 83 ? 11.582 -1.612 -13.272 1.00 92.44 83 PHE A N 1
ATOM 652 C CA . PHE A 1 83 ? 11.734 -2.107 -14.639 1.00 92.44 83 PHE A CA 1
ATOM 653 C C . PHE A 1 83 ? 11.964 -0.986 -15.644 1.00 92.44 83 PHE A C 1
ATOM 655 O O . PHE A 1 83 ? 12.744 -1.171 -16.575 1.00 92.44 83 PHE A O 1
ATOM 662 N N . TYR A 1 84 ? 11.346 0.177 -15.440 1.00 91.25 84 TYR A N 1
ATOM 663 C CA . TYR A 1 84 ? 11.600 1.344 -16.274 1.00 91.25 84 TYR A CA 1
ATOM 664 C C . TYR A 1 84 ? 13.060 1.805 -16.174 1.00 91.25 84 TYR A C 1
ATOM 666 O O . TYR A 1 84 ? 13.712 1.978 -17.202 1.00 91.25 84 TYR A O 1
ATOM 674 N N . VAL A 1 85 ? 13.596 1.966 -14.957 1.00 91.88 85 VAL A N 1
ATOM 675 C CA . VAL A 1 85 ? 14.986 2.420 -14.758 1.00 91.88 85 VAL A CA 1
ATOM 676 C C . VAL A 1 85 ? 15.972 1.383 -15.294 1.00 91.88 85 VAL A C 1
ATOM 678 O O . VAL A 1 85 ? 16.848 1.726 -16.083 1.00 91.88 85 VAL A O 1
ATOM 681 N N . LEU A 1 86 ? 15.817 0.112 -14.907 1.00 90.56 86 LEU A N 1
ATOM 682 C CA . LEU A 1 86 ? 16.734 -0.953 -15.319 1.00 90.56 86 LEU A CA 1
ATOM 683 C C . LEU A 1 86 ? 16.684 -1.203 -16.829 1.00 90.56 86 LEU A C 1
ATOM 685 O O . LEU A 1 86 ? 17.733 -1.318 -17.454 1.00 90.56 86 LEU A O 1
ATOM 689 N N . GLY A 1 87 ? 15.489 -1.219 -17.426 1.00 87.94 87 GLY A N 1
ATOM 690 C CA . GLY A 1 87 ? 15.338 -1.368 -18.873 1.00 87.94 87 GLY A CA 1
ATOM 691 C C . GLY A 1 87 ? 15.909 -0.179 -19.648 1.00 87.94 87 GLY A C 1
ATOM 692 O O . GLY A 1 87 ? 16.535 -0.366 -20.688 1.00 87.94 87 GLY A O 1
ATOM 693 N N . SER A 1 88 ? 15.761 1.043 -19.124 1.00 87.44 88 SER A N 1
ATOM 694 C CA . SER A 1 88 ? 16.357 2.234 -19.743 1.00 87.44 88 SER A CA 1
ATOM 695 C C . SER A 1 88 ? 17.886 2.194 -19.686 1.00 87.44 88 SER A C 1
ATOM 697 O O . SER A 1 88 ? 18.539 2.538 -20.668 1.00 87.44 88 SER A O 1
ATOM 699 N N . LEU A 1 89 ? 18.462 1.738 -18.566 1.00 87.94 89 LEU A N 1
ATOM 700 C CA . LEU A 1 89 ? 19.910 1.553 -18.412 1.00 87.94 89 LEU A CA 1
ATOM 701 C C . LEU A 1 89 ? 20.468 0.469 -19.339 1.00 87.94 89 LEU A C 1
ATOM 703 O O . LEU A 1 89 ? 21.527 0.668 -19.927 1.00 87.94 89 LEU A O 1
ATOM 707 N N . GLU A 1 90 ? 19.756 -0.647 -19.504 1.00 84.81 90 GLU A N 1
ATOM 708 C CA . GLU A 1 90 ? 20.127 -1.705 -20.451 1.00 84.81 90 GLU A CA 1
ATOM 709 C C . GLU A 1 90 ? 20.145 -1.174 -21.895 1.00 84.81 90 GLU A C 1
ATOM 711 O O . GLU A 1 90 ? 21.111 -1.389 -22.626 1.00 84.81 90 GLU A O 1
ATOM 716 N N . TYR A 1 91 ? 19.134 -0.387 -22.281 1.00 82.44 91 TYR A N 1
ATOM 717 C CA . TYR A 1 91 ? 19.025 0.195 -23.623 1.00 82.44 91 TYR A CA 1
ATOM 718 C C . TYR A 1 91 ? 20.160 1.174 -23.968 1.00 82.44 91 TYR A C 1
ATOM 720 O O . TYR A 1 91 ? 20.526 1.327 -25.136 1.00 82.44 91 TYR A O 1
ATOM 728 N N . LEU A 1 92 ? 20.747 1.828 -22.960 1.00 83.19 92 LEU A N 1
ATOM 729 C CA . LEU A 1 92 ? 21.825 2.801 -23.145 1.00 83.19 92 LEU A CA 1
ATOM 730 C C . LEU A 1 92 ? 23.145 2.165 -23.626 1.00 83.19 92 LEU A C 1
ATOM 732 O O . LEU A 1 92 ? 23.998 2.899 -24.118 1.00 83.19 92 LEU A O 1
ATOM 736 N N . HIS A 1 93 ? 23.339 0.840 -23.534 1.00 76.69 93 HIS A N 1
ATOM 737 C CA . HIS A 1 93 ? 24.561 0.137 -23.979 1.00 76.69 93 HIS A CA 1
ATOM 738 C C . HIS A 1 93 ? 25.885 0.817 -23.542 1.00 76.69 93 HIS A C 1
ATOM 740 O O . HIS A 1 93 ? 26.867 0.819 -24.280 1.00 76.69 93 HIS A O 1
ATOM 746 N N . GLY A 1 94 ? 25.914 1.441 -22.358 1.00 72.94 94 GLY A N 1
ATOM 747 C CA . GLY A 1 94 ? 27.093 2.150 -21.831 1.00 72.94 94 GLY A CA 1
ATOM 748 C C . GLY A 1 94 ? 27.211 3.636 -22.202 1.00 72.94 94 GLY A C 1
ATOM 749 O O . GLY A 1 94 ? 28.164 4.286 -21.778 1.00 72.94 94 GLY A O 1
ATOM 750 N N . HIS A 1 95 ? 26.251 4.203 -22.936 1.00 76.25 95 HIS A N 1
ATOM 751 C CA . HIS A 1 95 ? 26.169 5.646 -23.175 1.00 76.25 95 HIS A CA 1
ATOM 752 C C . HIS A 1 95 ? 25.688 6.396 -21.923 1.00 76.25 95 HIS A C 1
ATOM 754 O O . HIS A 1 95 ? 25.053 5.825 -21.033 1.00 76.25 95 HIS A O 1
ATOM 760 N N . GLN A 1 96 ? 25.977 7.700 -21.853 1.00 81.12 96 GLN A N 1
ATOM 761 C CA . GLN A 1 96 ? 25.611 8.539 -20.713 1.00 81.12 96 GLN A CA 1
ATOM 762 C C . GLN A 1 96 ? 24.091 8.541 -20.489 1.00 81.12 96 GLN A C 1
ATOM 764 O O . GLN A 1 96 ? 23.312 8.891 -21.376 1.00 81.12 96 GLN A O 1
ATOM 769 N N . ALA A 1 97 ? 23.669 8.167 -19.280 1.00 81.06 97 ALA A N 1
ATOM 770 C CA . ALA A 1 97 ? 22.261 8.145 -18.917 1.00 81.06 97 ALA A CA 1
ATOM 771 C C . ALA A 1 97 ? 21.680 9.566 -18.874 1.00 81.06 97 ALA A C 1
ATOM 773 O O . ALA A 1 97 ? 22.196 10.447 -18.187 1.00 81.06 97 ALA A O 1
ATOM 774 N N . SER A 1 98 ? 20.564 9.770 -19.575 1.00 84.38 98 SER A N 1
ATOM 775 C CA . SER A 1 98 ? 19.756 10.987 -19.451 1.00 84.38 98 SER A CA 1
ATOM 776 C C . SER A 1 98 ? 18.966 10.977 -18.138 1.00 84.38 98 SER A C 1
ATOM 778 O O . SER A 1 98 ? 18.601 9.908 -17.644 1.00 84.38 98 SER A O 1
ATOM 780 N N . GLU A 1 99 ? 18.596 12.154 -17.625 1.00 85.94 99 GLU A N 1
ATOM 781 C CA . GLU A 1 99 ? 17.680 12.321 -16.482 1.00 85.94 99 GLU A CA 1
ATOM 782 C C . GLU A 1 99 ? 16.372 11.526 -16.646 1.00 85.94 99 GLU A C 1
ATOM 784 O O . GLU A 1 99 ? 15.822 11.000 -15.678 1.00 85.94 99 GLU A O 1
ATOM 789 N N . ARG A 1 100 ? 15.908 11.351 -17.893 1.00 86.94 100 ARG A N 1
ATOM 790 C CA . ARG A 1 100 ? 14.701 10.576 -18.227 1.00 86.94 100 ARG A CA 1
ATOM 791 C C . ARG A 1 100 ? 14.768 9.116 -17.784 1.00 86.94 100 ARG A C 1
ATOM 793 O O . ARG A 1 100 ? 13.727 8.538 -17.483 1.00 86.94 100 ARG A O 1
ATOM 800 N N . THR A 1 101 ? 15.968 8.545 -17.710 1.00 87.31 101 THR A N 1
ATOM 801 C CA . THR A 1 101 ? 16.236 7.175 -17.233 1.00 87.31 101 THR A CA 1
ATOM 802 C C . THR A 1 101 ? 15.764 6.994 -15.790 1.00 87.31 101 THR A C 1
ATOM 804 O O . THR A 1 101 ? 15.326 5.918 -15.400 1.00 87.31 101 THR A O 1
ATOM 807 N N . PHE A 1 102 ? 15.790 8.069 -15.000 1.00 91.00 102 PHE A N 1
ATOM 808 C CA . PHE A 1 102 ? 15.531 8.047 -13.564 1.00 91.00 102 PHE A CA 1
ATOM 809 C C . PHE A 1 102 ? 14.098 8.435 -13.184 1.00 91.00 102 PHE A C 1
ATOM 811 O O . PHE A 1 102 ? 13.752 8.430 -12.003 1.00 91.00 102 PHE A O 1
ATOM 818 N N . LEU A 1 103 ? 13.224 8.702 -14.163 1.00 92.56 103 LEU A N 1
ATOM 819 C CA . LEU A 1 103 ? 11.813 9.024 -13.906 1.00 92.56 103 LEU A CA 1
ATOM 820 C C . LEU A 1 103 ? 11.076 7.908 -13.151 1.00 92.56 103 LEU A C 1
ATOM 822 O O . LEU A 1 103 ? 10.152 8.192 -12.389 1.00 92.56 103 LEU A O 1
ATOM 826 N N . GLY A 1 104 ? 11.526 6.656 -13.283 1.00 90.44 104 GLY A N 1
ATOM 827 C CA . GLY A 1 104 ? 10.992 5.520 -12.530 1.00 90.44 104 GLY A CA 1
ATOM 828 C C . GLY A 1 104 ? 11.190 5.615 -11.010 1.00 90.44 104 GLY A C 1
ATOM 829 O O . GLY A 1 104 ? 10.474 4.943 -10.271 1.00 90.44 104 GLY A O 1
ATOM 830 N N . PHE A 1 105 ? 12.057 6.496 -10.498 1.00 94.31 105 PHE A N 1
ATOM 831 C CA . PHE A 1 105 ? 12.149 6.722 -9.053 1.00 94.31 105 PHE A CA 1
ATOM 832 C C . PHE A 1 105 ? 10.913 7.405 -8.468 1.00 94.31 105 PHE A C 1
ATOM 834 O O . PHE A 1 105 ? 10.575 7.159 -7.311 1.00 94.31 105 PHE A O 1
ATOM 841 N N . ILE A 1 106 ? 10.201 8.222 -9.246 1.00 94.06 106 ILE A N 1
ATOM 842 C CA . ILE A 1 106 ? 8.985 8.904 -8.785 1.00 94.06 106 ILE A CA 1
ATOM 843 C C . ILE A 1 106 ? 7.930 7.887 -8.306 1.00 94.06 106 ILE A C 1
ATOM 845 O O . ILE A 1 106 ? 7.516 7.966 -7.142 1.00 94.06 106 ILE A O 1
ATOM 849 N N . PRO A 1 107 ? 7.507 6.892 -9.117 1.00 93.69 107 PRO A N 1
ATOM 850 C CA . PRO A 1 107 ? 6.572 5.875 -8.647 1.00 93.69 107 PRO A CA 1
ATOM 851 C C . PRO A 1 107 ? 7.155 5.003 -7.525 1.00 93.69 107 PRO A C 1
ATOM 853 O O . PRO A 1 107 ? 6.407 4.631 -6.620 1.00 93.69 107 PRO A O 1
ATOM 856 N N . MET A 1 108 ? 8.471 4.751 -7.491 1.00 96.44 108 MET A N 1
ATOM 857 C CA . MET A 1 108 ? 9.109 4.018 -6.385 1.00 96.44 108 MET A CA 1
ATOM 858 C C . MET A 1 108 ? 9.008 4.765 -5.044 1.00 96.44 108 MET A C 1
ATOM 860 O O . MET A 1 108 ? 8.683 4.163 -4.014 1.00 96.44 108 MET A O 1
ATOM 864 N N . PHE A 1 109 ? 9.233 6.082 -5.028 1.00 96.75 109 PHE A N 1
ATOM 865 C CA . PHE A 1 109 ? 9.077 6.898 -3.821 1.00 96.75 109 PHE A CA 1
ATOM 866 C C . PHE A 1 109 ? 7.616 6.983 -3.380 1.00 96.75 109 PHE A C 1
ATOM 868 O O . PHE A 1 109 ? 7.322 6.813 -2.192 1.00 96.75 109 PHE A O 1
ATOM 875 N N . THR A 1 110 ? 6.689 7.160 -4.324 1.00 95.12 110 THR A N 1
ATOM 876 C CA . THR A 1 110 ? 5.249 7.133 -4.038 1.00 95.12 110 THR A CA 1
ATOM 877 C C . THR A 1 110 ? 4.830 5.798 -3.419 1.00 95.12 110 THR A C 1
ATOM 879 O O . THR A 1 110 ? 4.175 5.777 -2.372 1.00 95.12 110 THR A O 1
ATOM 882 N N . ALA A 1 111 ? 5.262 4.677 -4.003 1.00 95.75 111 ALA A N 1
ATOM 883 C CA . ALA A 1 111 ? 5.010 3.337 -3.483 1.00 95.75 111 ALA A CA 1
ATOM 884 C C . ALA A 1 111 ? 5.566 3.154 -2.064 1.00 95.75 111 ALA A C 1
ATOM 886 O O . ALA A 1 111 ? 4.862 2.679 -1.169 1.00 95.75 111 ALA A O 1
ATOM 887 N N . THR A 1 112 ? 6.808 3.583 -1.832 1.00 96.25 112 THR A N 1
ATOM 888 C CA . THR A 1 112 ? 7.468 3.502 -0.521 1.00 96.25 112 THR A CA 1
ATOM 889 C C . THR A 1 112 ? 6.692 4.276 0.539 1.00 96.25 112 THR A C 1
ATOM 891 O O . THR A 1 112 ? 6.401 3.747 1.616 1.00 96.25 112 THR A O 1
ATOM 894 N N . ASN A 1 113 ? 6.302 5.513 0.229 1.00 96.62 113 ASN A N 1
ATOM 895 C CA . ASN A 1 113 ? 5.502 6.339 1.124 1.00 96.62 113 ASN A CA 1
ATOM 896 C C . ASN A 1 113 ? 4.166 5.657 1.461 1.00 96.62 113 ASN A C 1
ATOM 898 O O . ASN A 1 113 ? 3.798 5.561 2.635 1.00 96.62 113 ASN A O 1
ATOM 902 N N . LEU A 1 114 ? 3.476 5.106 0.457 1.00 94.50 114 LEU A N 1
ATOM 903 C CA . LEU A 1 114 ? 2.216 4.391 0.657 1.00 94.50 114 LEU A CA 1
ATOM 904 C C . LEU A 1 114 ? 2.397 3.177 1.584 1.00 94.50 114 LEU A C 1
ATOM 906 O O . LEU A 1 114 ? 1.657 3.038 2.560 1.00 94.50 114 LEU A O 1
ATOM 910 N N . ILE A 1 115 ? 3.426 2.354 1.360 1.00 95.81 115 ILE A N 1
ATOM 911 C CA . ILE A 1 115 ? 3.759 1.206 2.220 1.00 95.81 115 ILE A CA 1
ATOM 912 C C . ILE A 1 115 ? 3.992 1.663 3.665 1.00 95.81 115 ILE A C 1
ATOM 914 O O . ILE A 1 115 ? 3.443 1.075 4.602 1.00 95.81 115 ILE A O 1
ATOM 918 N N . ILE A 1 116 ? 4.769 2.731 3.873 1.00 95.94 116 ILE A N 1
ATOM 919 C CA . ILE A 1 116 ? 5.044 3.272 5.210 1.00 95.94 116 ILE A CA 1
ATOM 920 C C . ILE A 1 116 ? 3.746 3.717 5.894 1.00 95.94 116 ILE A C 1
ATOM 922 O O . ILE A 1 116 ? 3.512 3.366 7.055 1.00 95.94 116 ILE A O 1
ATOM 926 N N . GLN A 1 117 ? 2.882 4.460 5.200 1.00 93.69 117 GLN A N 1
ATOM 927 C CA . GLN A 1 117 ? 1.607 4.932 5.750 1.00 93.69 117 GLN A CA 1
ATOM 928 C C . GLN A 1 117 ? 0.659 3.778 6.101 1.00 93.69 117 GLN A C 1
ATOM 930 O O . GLN A 1 117 ? 0.017 3.791 7.160 1.00 93.69 117 GLN A O 1
ATOM 935 N N . MET A 1 118 ? 0.613 2.746 5.258 1.00 93.75 118 MET A N 1
ATOM 936 C CA . MET A 1 118 ? -0.173 1.539 5.504 1.00 93.75 118 MET A CA 1
ATOM 937 C C . MET A 1 118 ? 0.331 0.793 6.739 1.00 93.75 118 MET A C 1
ATOM 939 O O . MET A 1 118 ? -0.462 0.475 7.627 1.00 93.75 118 MET A O 1
ATOM 943 N N . ARG A 1 119 ? 1.651 0.613 6.876 1.00 93.69 119 ARG A N 1
ATOM 944 C CA . ARG A 1 119 ? 2.254 -0.023 8.059 1.00 93.69 119 ARG A CA 1
ATOM 945 C C . ARG A 1 119 ? 2.036 0.793 9.330 1.00 93.69 119 ARG A C 1
ATOM 947 O O . ARG A 1 119 ? 1.723 0.215 10.371 1.00 93.69 119 ARG A O 1
ATOM 954 N N . LYS A 1 120 ? 2.163 2.123 9.267 1.00 92.75 120 LYS A N 1
ATOM 955 C CA . LYS A 1 120 ? 1.872 3.020 10.400 1.00 92.75 120 LYS A CA 1
ATOM 956 C C . LYS A 1 120 ? 0.423 2.868 10.864 1.00 92.75 120 LYS A C 1
ATOM 958 O O . LYS A 1 120 ? 0.187 2.735 12.061 1.00 92.75 120 LYS A O 1
ATOM 963 N N . THR A 1 121 ? -0.524 2.815 9.929 1.00 92.00 121 THR A N 1
ATOM 964 C CA . THR A 1 121 ? -1.946 2.601 10.236 1.00 92.00 121 THR A CA 1
ATOM 965 C C . THR A 1 121 ? -2.195 1.207 10.810 1.00 92.00 121 THR A C 1
ATOM 967 O O . THR A 1 121 ? -2.822 1.085 11.856 1.00 92.00 121 THR A O 1
ATOM 970 N N . ALA A 1 122 ? -1.625 0.154 10.218 1.00 91.62 122 ALA A N 1
ATOM 971 C CA . ALA A 1 122 ? -1.778 -1.218 10.709 1.00 91.62 122 ALA A CA 1
ATOM 972 C C . ALA A 1 122 ? -1.255 -1.404 12.149 1.00 91.62 122 ALA A C 1
ATOM 974 O O . ALA A 1 122 ? -1.814 -2.181 12.927 1.00 91.62 122 ALA A O 1
ATOM 975 N N . ARG A 1 123 ? -0.211 -0.660 12.544 1.00 92.25 123 ARG A N 1
ATOM 976 C CA . ARG A 1 123 ? 0.316 -0.660 13.921 1.00 92.25 123 ARG A CA 1
ATOM 977 C C . ARG A 1 123 ? -0.656 -0.063 14.944 1.00 92.25 123 ARG A C 1
ATOM 979 O O . ARG A 1 123 ? -0.554 -0.413 16.120 1.00 92.25 123 ARG A O 1
ATOM 986 N N . LEU A 1 124 ? -1.619 0.766 14.525 1.00 91.75 124 LEU A N 1
ATOM 987 C CA . LEU A 1 124 ? -2.648 1.316 15.418 1.00 91.75 124 LEU A CA 1
ATOM 988 C C . LEU A 1 124 ? -3.590 0.242 15.970 1.00 91.75 124 LEU A C 1
ATOM 990 O O . LEU A 1 124 ? -4.216 0.483 16.998 1.00 91.75 124 LEU A O 1
ATOM 994 N N . LYS A 1 125 ? -3.613 -0.971 15.392 1.00 91.31 125 LYS A N 1
ATOM 995 C CA . LYS A 1 125 ? -4.340 -2.125 15.951 1.00 91.31 125 LYS A CA 1
ATOM 996 C C . LYS A 1 125 ? -4.047 -2.331 17.439 1.00 91.31 125 LYS A C 1
ATOM 998 O O . LYS A 1 125 ? -4.952 -2.635 18.206 1.00 91.31 125 LYS A O 1
ATOM 1003 N N . LYS A 1 126 ? -2.792 -2.123 17.856 1.00 89.75 126 LYS A N 1
ATOM 1004 C CA . LYS A 1 126 ? -2.356 -2.290 19.252 1.00 89.75 126 LYS A CA 1
ATOM 1005 C C . LYS A 1 126 ? -3.040 -1.323 20.228 1.00 89.75 126 LYS A C 1
ATOM 1007 O O . LYS A 1 126 ? -2.988 -1.551 21.427 1.00 89.75 126 LYS A O 1
ATOM 1012 N N . ARG A 1 127 ? -3.659 -0.248 19.731 1.00 86.81 127 ARG A N 1
ATOM 1013 C CA . ARG A 1 127 ? -4.334 0.776 20.540 1.00 86.81 127 ARG A CA 1
ATOM 1014 C C . ARG A 1 127 ? -5.842 0.564 20.653 1.00 86.81 127 ARG A C 1
ATOM 1016 O O . ARG A 1 127 ? -6.456 1.179 21.513 1.00 86.81 127 ARG A O 1
ATOM 1023 N N . LEU A 1 128 ? -6.422 -0.329 19.846 1.00 85.38 128 LEU A N 1
ATOM 1024 C CA . LEU A 1 128 ? -7.850 -0.661 19.916 1.00 85.38 128 LEU A CA 1
ATOM 1025 C C . LEU A 1 128 ? -8.268 -1.245 21.282 1.00 85.38 128 LEU A C 1
ATOM 1027 O O . LEU A 1 128 ? -9.289 -0.803 21.796 1.00 85.38 128 LEU A O 1
ATOM 1031 N N . PRO A 1 129 ? -7.503 -2.155 21.928 1.00 81.81 129 PRO A N 1
ATOM 1032 C CA . PRO A 1 129 ? -7.877 -2.673 23.250 1.00 81.81 129 PRO A CA 1
ATOM 1033 C C . PRO A 1 129 ? -7.879 -1.593 24.337 1.00 81.81 129 PRO A C 1
ATOM 1035 O O . PRO A 1 129 ? -8.700 -1.624 25.243 1.00 81.81 129 PRO A O 1
ATOM 1038 N N . LYS A 1 130 ? -6.984 -0.602 24.223 1.00 80.19 130 LYS A N 1
ATOM 1039 C CA . LYS A 1 130 ? -6.910 0.516 25.169 1.00 80.19 130 LYS A CA 1
ATOM 1040 C C . LYS A 1 130 ? -8.150 1.411 25.095 1.00 80.19 130 LYS A C 1
ATOM 1042 O O . LYS A 1 130 ? -8.536 1.965 26.109 1.00 80.19 130 LYS A O 1
ATOM 1047 N N . GLN A 1 131 ? -8.773 1.534 23.923 1.00 78.56 131 GLN A N 1
ATOM 1048 C CA . GLN A 1 131 ? -10.022 2.284 23.764 1.00 78.56 131 GLN A CA 1
ATOM 1049 C C . GLN A 1 131 ? -11.204 1.580 24.429 1.00 78.56 131 GLN A C 1
ATOM 1051 O O . GLN A 1 131 ? -11.977 2.240 25.107 1.00 78.56 131 GLN A O 1
ATOM 1056 N N . ALA A 1 132 ? -11.286 0.249 24.328 1.00 67.81 132 ALA A N 1
ATOM 1057 C CA . ALA A 1 132 ? -12.303 -0.525 25.042 1.00 67.81 132 ALA A CA 1
ATOM 1058 C C . ALA A 1 132 ? -12.199 -0.356 26.572 1.00 67.81 132 ALA A C 1
ATOM 1060 O O . ALA A 1 132 ? -13.209 -0.338 27.257 1.00 67.81 132 ALA A O 1
ATOM 1061 N N . ALA A 1 133 ? -10.985 -0.172 27.103 1.00 63.94 133 ALA A N 1
ATOM 1062 C CA . ALA A 1 133 ? -10.752 0.066 28.530 1.00 63.94 133 ALA A CA 1
ATOM 1063 C C . ALA A 1 133 ? -10.999 1.519 28.989 1.00 63.94 133 ALA A C 1
ATOM 1065 O O . ALA A 1 133 ? -11.071 1.768 30.187 1.00 63.94 133 ALA A O 1
ATOM 1066 N N . LEU A 1 134 ? -11.071 2.482 28.062 1.00 65.50 134 LEU A N 1
ATOM 1067 C CA . LEU A 1 134 ? -11.342 3.898 28.357 1.00 65.50 134 LEU A CA 1
ATOM 1068 C C . LEU A 1 134 ? -12.836 4.237 28.295 1.00 65.50 134 LEU A C 1
ATOM 1070 O O . LEU A 1 134 ? -13.210 5.372 28.588 1.00 65.50 134 LEU A O 1
ATOM 1074 N N . GLN A 1 135 ? -13.678 3.282 27.901 1.00 59.84 135 GLN A N 1
ATOM 1075 C CA . GLN A 1 135 ? -15.119 3.446 27.988 1.00 59.84 135 GLN A CA 1
ATOM 1076 C C . GLN A 1 135 ? -15.519 3.461 29.470 1.00 59.84 135 GLN A C 1
ATOM 1078 O O . GLN A 1 135 ? -15.158 2.530 30.196 1.00 59.84 135 GLN A O 1
ATOM 1083 N N . PRO A 1 136 ? -16.226 4.497 29.954 1.00 52.69 136 PRO A N 1
ATOM 1084 C CA . PRO A 1 136 ? -16.878 4.403 31.247 1.00 52.69 136 PRO A CA 1
ATOM 1085 C C . PRO A 1 136 ? -17.890 3.258 31.168 1.00 52.69 136 PRO A C 1
ATOM 1087 O O . PRO A 1 136 ? -18.717 3.223 30.257 1.00 52.69 136 PRO A O 1
ATOM 1090 N N . VAL A 1 137 ? -17.774 2.304 32.093 1.00 52.22 137 VAL A N 1
ATOM 1091 C CA . VAL A 1 137 ? -18.806 1.293 32.334 1.00 52.22 137 VAL A CA 1
ATOM 1092 C C . VAL A 1 137 ? -20.092 2.067 32.618 1.00 52.22 137 VAL A C 1
ATOM 1094 O O . VAL A 1 137 ? -20.127 2.843 33.574 1.00 52.22 137 VAL A O 1
ATOM 1097 N N . ALA A 1 138 ? -21.070 1.942 31.721 1.00 43.06 138 ALA A N 1
ATOM 1098 C CA . ALA A 1 138 ? -22.420 2.443 31.946 1.00 43.06 138 ALA A CA 1
ATOM 1099 C C . ALA A 1 138 ? -23.076 1.682 33.102 1.00 43.06 138 ALA A C 1
ATOM 1101 O O . ALA A 1 138 ? -22.827 0.456 33.206 1.00 43.06 138 ALA A O 1
#

pLDDT: mean 87.1, std 9.81, range [43.06, 96.75]

Secondary structure (DSSP, 8-state):
-HHHHHHHHHHHHHHHHHHHHHHTSPPPTTTTSTTHHHHHHHHHHHT----HHHHHHHHHHHHHHHSGGGGHHHHHHHHHHHHHHHHHHHHTTTSPPPGGGGTTHHHHHHHHHHHHHHHHHHHGGGGHHHHHHTS---